Protein AF-A0A2V8MHD3-F1 (afdb_monomer_lite)

Secondary structure (DSSP, 8-state):
-HHHHHHHSHHHH-----------EEEEETTEEEEE-SSEEEEEEEPGGG---S-GGG-----SS--TTPPPEEEEEEEE---SSS--EEE-SS----------

Sequence (104 aa):
MLNAIKARYAAALGEIVSVRSAAISFKHEGKVYEVSSADAAINVEAMPNDLCCRMPNLVWYDPLVQLGQRKVGYTIKALYAGHVVADAWERAGENSAFYGSFSF

pLDDT: mean 72.55, std 13.89, range [39.78, 93.31]

Foldseek 3Di:
DVCCCVPVCCVVVPDDPDDDDFDWDWDDDDQWTWIDTPFWIWIWGFDPPQPPPPPPVPCPDDPSDDDDPDTATATQKIWGHPPPPDHTDIDHPDRDDDDDDDDD

Radius of gyration: 14.78 Å; chains: 1; bounding box: 35×29×35 Å

Structure (mmCIF, N/CA/C/O backbone):
data_AF-A0A2V8MHD3-F1
#
_entry.id   AF-A0A2V8MHD3-F1
#
loop_
_atom_site.group_PDB
_atom_site.id
_atom_site.type_symbol
_atom_site.label_atom_id
_atom_site.label_alt_id
_atom_site.label_comp_id
_atom_site.label_asym_id
_atom_site.label_entity_id
_atom_site.label_seq_id
_atom_site.pdbx_PDB_ins_code
_atom_site.Cartn_x
_atom_site.Cartn_y
_atom_site.Cartn_z
_atom_site.occupancy
_atom_site.B_iso_or_equiv
_atom_site.auth_seq_id
_atom_site.auth_comp_id
_atom_site.auth_asym_id
_atom_site.auth_atom_id
_atom_site.pdbx_PDB_model_num
ATOM 1 N N . MET A 1 1 ? -4.526 -14.040 -7.736 1.00 57.12 1 MET A N 1
ATOM 2 C CA . MET A 1 1 ? -4.159 -12.605 -7.680 1.00 57.12 1 MET A CA 1
ATOM 3 C C . MET A 1 1 ? -3.011 -12.251 -8.628 1.00 57.12 1 MET A C 1
ATOM 5 O O . MET A 1 1 ? -3.198 -11.389 -9.474 1.00 57.12 1 MET A O 1
ATOM 9 N N . LEU A 1 2 ? -1.878 -12.966 -8.586 1.00 61.47 2 LEU A N 1
ATOM 10 C CA . LEU A 1 2 ? -0.725 -12.746 -9.478 1.00 61.47 2 LEU A CA 1
ATOM 11 C C . LEU A 1 2 ? -1.069 -12.760 -10.985 1.00 61.47 2 LEU A C 1
ATOM 13 O O . LEU A 1 2 ? -0.624 -11.893 -11.732 1.00 61.47 2 LEU A O 1
ATOM 17 N N . ASN A 1 3 ? -1.918 -13.700 -11.417 1.00 58.34 3 ASN A N 1
ATOM 18 C CA . ASN A 1 3 ? -2.368 -13.783 -12.813 1.00 58.34 3 ASN A CA 1
ATOM 19 C C . ASN A 1 3 ? -3.200 -12.568 -13.247 1.00 58.34 3 ASN A C 1
ATOM 21 O O . ASN A 1 3 ? -3.116 -12.163 -14.398 1.00 58.34 3 ASN A O 1
ATOM 25 N N . ALA A 1 4 ? -3.962 -11.950 -12.338 1.00 61.81 4 ALA A N 1
ATOM 26 C CA . ALA A 1 4 ? -4.723 -10.743 -12.658 1.00 61.81 4 ALA A CA 1
ATOM 27 C C . ALA A 1 4 ? -3.786 -9.548 -12.895 1.00 61.81 4 ALA A C 1
ATOM 29 O O . ALA A 1 4 ? -3.974 -8.810 -13.855 1.00 61.81 4 ALA A O 1
ATOM 30 N N . ILE A 1 5 ? -2.734 -9.414 -12.080 1.00 66.69 5 ILE A N 1
ATOM 31 C CA . ILE A 1 5 ? -1.710 -8.370 -12.229 1.00 66.69 5 ILE A CA 1
ATOM 32 C C . ILE A 1 5 ? -0.990 -8.510 -13.579 1.00 66.69 5 ILE A C 1
ATOM 34 O O . ILE A 1 5 ? -0.912 -7.547 -14.336 1.00 66.69 5 ILE A O 1
ATOM 38 N N . LYS A 1 6 ? -0.534 -9.723 -13.917 1.00 66.56 6 LYS A N 1
ATOM 39 C CA . LYS A 1 6 ? 0.233 -9.975 -15.147 1.00 66.56 6 LYS A CA 1
ATOM 40 C C . LYS A 1 6 ? -0.605 -9.985 -16.429 1.00 66.56 6 LYS A C 1
ATOM 42 O O . LYS A 1 6 ? -0.103 -9.577 -17.463 1.00 66.56 6 LYS A O 1
ATOM 47 N N . ALA A 1 7 ? -1.850 -10.459 -16.396 1.00 65.19 7 ALA A N 1
ATOM 48 C CA . ALA A 1 7 ? -2.652 -10.611 -17.616 1.00 65.19 7 ALA A CA 1
ATOM 49 C C . ALA A 1 7 ? -3.600 -9.432 -17.875 1.00 65.19 7 ALA A C 1
ATOM 51 O O . ALA A 1 7 ? -3.857 -9.097 -19.026 1.00 65.19 7 ALA A O 1
ATOM 52 N N . ARG A 1 8 ? -4.140 -8.809 -16.820 1.00 68.25 8 ARG A N 1
ATOM 53 C CA . ARG A 1 8 ? -5.195 -7.791 -16.949 1.00 68.25 8 ARG A CA 1
ATOM 54 C C . ARG A 1 8 ? -4.671 -6.363 -16.830 1.00 68.25 8 ARG A C 1
ATOM 56 O O . ARG A 1 8 ? -5.273 -5.463 -17.401 1.00 68.25 8 ARG A O 1
ATOM 63 N N . TYR A 1 9 ? -3.556 -6.167 -16.124 1.00 71.31 9 TYR A N 1
ATOM 64 C CA . TYR A 1 9 ? -3.037 -4.833 -15.798 1.00 71.31 9 TYR A CA 1
ATOM 65 C C . TYR A 1 9 ? -1.596 -4.587 -16.251 1.00 71.31 9 TYR A C 1
ATOM 67 O O . TYR A 1 9 ? -1.069 -3.508 -15.997 1.00 71.31 9 TYR A O 1
ATOM 75 N N . ALA A 1 10 ? -0.968 -5.527 -16.966 1.00 71.25 10 ALA A N 1
ATOM 76 C CA . ALA A 1 10 ? 0.401 -5.358 -17.460 1.00 71.25 10 ALA A CA 1
ATOM 77 C C . ALA A 1 10 ? 0.577 -4.087 -18.307 1.00 71.25 10 ALA A C 1
ATOM 79 O O . ALA A 1 10 ? 1.561 -3.377 -18.139 1.00 71.25 10 ALA A O 1
ATOM 80 N N . ALA A 1 11 ? -0.408 -3.736 -19.141 1.00 72.62 11 ALA A N 1
ATOM 81 C CA . ALA A 1 11 ? -0.352 -2.512 -19.943 1.00 72.62 11 ALA A CA 1
ATOM 82 C C . ALA A 1 11 ? -0.302 -1.221 -19.097 1.00 72.62 11 ALA A C 1
ATOM 84 O O . ALA A 1 11 ? 0.285 -0.238 -19.534 1.00 72.62 11 ALA A O 1
ATOM 85 N N . ALA A 1 12 ? -0.892 -1.219 -17.895 1.00 72.19 12 ALA A N 1
ATOM 86 C CA . ALA A 1 12 ? -0.897 -0.065 -16.990 1.00 72.19 12 ALA A CA 1
ATOM 87 C C . ALA A 1 12 ? 0.320 -0.032 -16.049 1.00 72.19 12 ALA A C 1
ATOM 89 O O . ALA A 1 12 ? 0.700 1.031 -15.570 1.00 72.19 12 ALA A O 1
ATOM 90 N N . LEU A 1 13 ? 0.911 -1.195 -15.763 1.00 71.50 13 LEU A N 1
ATOM 91 C CA . LEU A 1 13 ? 2.036 -1.349 -14.837 1.00 71.50 13 LEU A CA 1
ATOM 92 C C . LEU A 1 13 ? 3.404 -1.321 -15.533 1.00 71.50 13 LEU A C 1
ATOM 94 O O . LEU A 1 13 ? 4.418 -1.159 -14.860 1.00 71.50 13 LEU A O 1
ATOM 98 N N . GLY A 1 14 ? 3.434 -1.482 -16.858 1.00 74.75 14 GLY A N 1
ATOM 99 C CA . GLY A 1 14 ? 4.669 -1.655 -17.613 1.00 74.75 14 GLY A CA 1
ATOM 100 C C . GLY A 1 14 ? 5.269 -3.052 -17.431 1.00 74.75 14 GLY A C 1
ATOM 101 O O . GLY A 1 14 ? 4.578 -4.020 -17.096 1.00 74.75 14 GLY A O 1
ATOM 102 N N . GLU A 1 15 ? 6.570 -3.175 -17.682 1.00 77.62 15 GLU A N 1
ATOM 103 C CA . GLU A 1 15 ? 7.281 -4.444 -17.536 1.00 77.62 15 GLU A CA 1
ATOM 104 C C . GLU A 1 15 ? 7.425 -4.832 -16.056 1.00 77.62 15 GLU A C 1
ATOM 106 O O . GLU A 1 15 ? 8.078 -4.154 -15.263 1.00 77.62 15 GLU A O 1
ATOM 111 N N . ILE A 1 16 ? 6.831 -5.964 -15.675 1.00 76.69 16 ILE A N 1
ATOM 112 C CA . ILE A 1 16 ? 6.969 -6.517 -14.325 1.00 76.69 16 ILE A CA 1
ATOM 113 C C . ILE A 1 16 ? 8.246 -7.356 -14.268 1.00 76.69 16 ILE A C 1
ATOM 115 O O . ILE A 1 16 ? 8.246 -8.533 -14.627 1.00 76.69 16 ILE A O 1
ATOM 119 N N . VAL A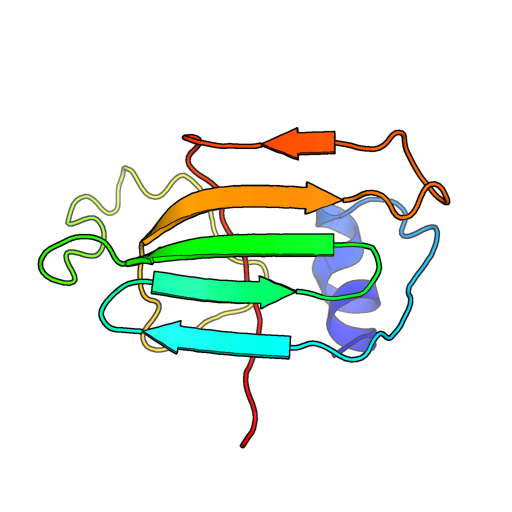 1 17 ? 9.318 -6.764 -13.756 1.00 75.88 17 VAL A N 1
ATOM 120 C CA . VAL A 1 17 ? 10.639 -7.410 -13.671 1.00 75.88 17 VAL A CA 1
ATOM 121 C C . VAL A 1 17 ? 10.783 -8.396 -12.500 1.00 75.88 17 VAL A C 1
ATOM 123 O O . VAL A 1 17 ? 11.619 -9.294 -12.540 1.00 75.88 17 VAL A O 1
ATOM 126 N N . SER A 1 18 ? 9.966 -8.281 -11.444 1.00 76.00 18 SER A N 1
ATOM 127 C CA . SER A 1 18 ? 9.962 -9.232 -10.321 1.00 76.00 18 SER A CA 1
ATOM 128 C C . SER A 1 18 ? 8.633 -9.218 -9.566 1.00 76.00 18 SER A C 1
ATOM 130 O O . SER A 1 18 ? 7.993 -8.176 -9.447 1.00 76.00 18 SER A O 1
ATOM 132 N N . VAL A 1 19 ? 8.228 -10.370 -9.018 1.00 78.06 19 VAL A N 1
ATOM 133 C CA . VAL A 1 19 ? 7.147 -10.446 -8.026 1.00 78.06 19 VAL A CA 1
ATOM 134 C C . VAL A 1 19 ? 7.571 -11.340 -6.875 1.00 78.06 19 VAL A C 1
ATOM 136 O O . VAL A 1 19 ? 8.101 -12.428 -7.093 1.00 78.06 19 VAL A O 1
ATOM 139 N N . ARG A 1 20 ? 7.318 -10.879 -5.650 1.00 77.56 20 ARG A N 1
ATOM 140 C CA . ARG A 1 20 ? 7.674 -11.571 -4.413 1.00 77.56 20 ARG A CA 1
ATOM 141 C C . ARG A 1 20 ? 6.456 -11.674 -3.512 1.00 77.56 20 ARG A C 1
ATOM 143 O O . ARG A 1 20 ? 5.605 -10.789 -3.504 1.00 77.56 20 ARG A O 1
ATOM 150 N N . SER A 1 21 ? 6.401 -12.755 -2.749 1.00 82.38 21 SER A N 1
ATOM 151 C CA . SER A 1 21 ? 5.456 -12.908 -1.651 1.00 82.38 21 SER A CA 1
ATOM 152 C C . SER A 1 21 ? 6.193 -12.642 -0.348 1.00 82.38 21 SER A C 1
ATOM 154 O O . SER A 1 21 ? 7.289 -13.159 -0.145 1.00 82.38 21 SER A O 1
ATOM 156 N N . ALA A 1 22 ? 5.592 -11.839 0.520 1.00 84.25 22 ALA A N 1
ATOM 157 C CA . ALA A 1 22 ? 6.104 -11.553 1.848 1.00 84.25 22 ALA A CA 1
ATOM 158 C C . ALA A 1 22 ? 4.963 -11.689 2.855 1.00 84.25 22 ALA A C 1
ATOM 160 O O . ALA A 1 22 ? 3.807 -11.406 2.530 1.00 84.25 22 ALA A O 1
ATOM 161 N N . ALA A 1 23 ? 5.294 -12.124 4.069 1.00 89.44 23 ALA A N 1
ATOM 162 C CA . ALA A 1 23 ? 4.365 -12.015 5.179 1.00 89.44 23 ALA A CA 1
ATOM 163 C C . ALA A 1 23 ? 4.111 -10.531 5.467 1.00 89.44 23 ALA A C 1
ATOM 165 O O . ALA A 1 23 ? 5.046 -9.723 5.443 1.00 89.44 23 ALA A O 1
ATOM 166 N N . ILE A 1 24 ? 2.850 -10.195 5.726 1.00 90.12 24 ILE A N 1
ATOM 167 C CA . ILE A 1 24 ? 2.454 -8.845 6.110 1.00 90.12 24 ILE A CA 1
ATOM 168 C C . ILE A 1 24 ? 1.983 -8.836 7.559 1.00 90.12 24 ILE A C 1
ATOM 170 O O . ILE A 1 24 ? 1.289 -9.751 8.004 1.00 90.12 24 ILE A O 1
ATOM 174 N N . SER A 1 25 ? 2.331 -7.774 8.268 1.00 93.31 25 SER A N 1
ATOM 175 C CA . SER A 1 25 ? 1.673 -7.374 9.503 1.00 93.31 25 SER A CA 1
ATOM 176 C C . SER A 1 25 ? 0.603 -6.355 9.150 1.00 93.31 25 SER A C 1
ATOM 178 O O . SER A 1 25 ? 0.867 -5.410 8.407 1.00 93.31 25 SER A O 1
ATOM 180 N N . PHE A 1 26 ? -0.602 -6.550 9.676 1.00 91.69 26 PHE A N 1
ATOM 181 C CA . PHE A 1 26 ? -1.707 -5.616 9.514 1.00 91.69 26 PHE A CA 1
ATOM 182 C C . PHE A 1 26 ? -2.215 -5.172 10.878 1.00 91.69 26 PHE A C 1
ATOM 184 O O . PHE A 1 26 ? -2.439 -5.998 11.765 1.00 91.69 26 PHE A O 1
ATOM 191 N N . LYS A 1 27 ? -2.422 -3.867 11.027 1.00 93.19 27 LYS A N 1
ATOM 192 C CA . LYS A 1 27 ? -2.970 -3.254 12.230 1.00 93.19 27 LYS A CA 1
ATOM 193 C C . LYS A 1 27 ? -3.991 -2.192 11.840 1.00 93.19 27 LYS A C 1
ATOM 195 O O . LYS A 1 27 ? -3.778 -1.428 10.904 1.00 93.19 27 LYS A O 1
ATOM 200 N N . HIS A 1 28 ? -5.102 -2.148 12.566 1.00 90.50 28 HIS A N 1
ATOM 201 C CA . HIS A 1 28 ? -6.138 -1.138 12.387 1.00 90.50 28 HIS A CA 1
ATOM 202 C C . HIS A 1 28 ? -6.567 -0.597 13.752 1.00 90.50 28 HIS A C 1
ATOM 204 O O . HIS A 1 28 ? -7.100 -1.340 14.575 1.00 90.50 28 HIS A O 1
ATOM 210 N N . GLU A 1 29 ? -6.327 0.693 13.986 1.00 90.38 29 GLU A N 1
ATOM 211 C CA . GLU A 1 29 ? -6.660 1.392 15.228 1.00 90.38 29 GLU A CA 1
ATOM 212 C C . GLU A 1 29 ? -7.418 2.684 14.923 1.00 90.38 29 GLU A C 1
ATOM 214 O O . GLU A 1 29 ? -6.879 3.651 14.384 1.00 90.38 29 GLU A O 1
ATOM 219 N N . GLY A 1 30 ? -8.703 2.706 15.280 1.00 89.44 30 GLY A N 1
ATOM 220 C CA . GLY A 1 30 ? -9.567 3.855 15.028 1.00 89.44 30 GLY A CA 1
ATOM 221 C C . GLY A 1 30 ? -9.728 4.128 13.532 1.00 89.44 30 GLY A C 1
ATOM 222 O O . GLY A 1 30 ? -10.507 3.458 12.861 1.00 89.44 30 GLY A O 1
ATOM 223 N N . LYS A 1 31 ? -9.028 5.149 13.031 1.00 85.19 31 LYS A N 1
ATOM 224 C CA . LYS A 1 31 ? -9.015 5.535 11.609 1.00 85.19 31 LYS A CA 1
ATOM 225 C C . LYS A 1 31 ? -7.723 5.153 10.895 1.00 85.19 31 LYS A C 1
ATOM 227 O O . LYS A 1 31 ? -7.650 5.314 9.680 1.00 85.19 31 LYS A O 1
ATOM 232 N N . VAL A 1 32 ? -6.725 4.675 11.628 1.00 88.31 32 VAL A N 1
ATOM 233 C CA . VAL A 1 32 ? -5.390 4.395 11.110 1.00 88.31 32 VAL A CA 1
ATOM 234 C C . VAL A 1 32 ? -5.302 2.931 10.698 1.00 88.31 32 VAL A C 1
ATOM 236 O O . VAL A 1 32 ? -5.664 2.039 11.465 1.00 88.31 32 VAL A O 1
ATOM 239 N N . TYR A 1 33 ? -4.814 2.694 9.486 1.00 89.25 33 TYR A N 1
ATOM 240 C CA . TYR A 1 33 ? -4.522 1.381 8.929 1.00 89.25 33 TYR A CA 1
ATOM 241 C C . TYR A 1 33 ? -3.029 1.314 8.632 1.00 89.25 33 TYR A C 1
ATOM 243 O O . TYR A 1 33 ? -2.493 2.123 7.876 1.00 89.25 33 TYR A O 1
ATOM 251 N N . GLU A 1 34 ? -2.373 0.307 9.184 1.00 91.06 34 GLU A N 1
ATOM 252 C CA . GLU A 1 34 ? -0.959 0.037 8.984 1.00 91.06 34 GL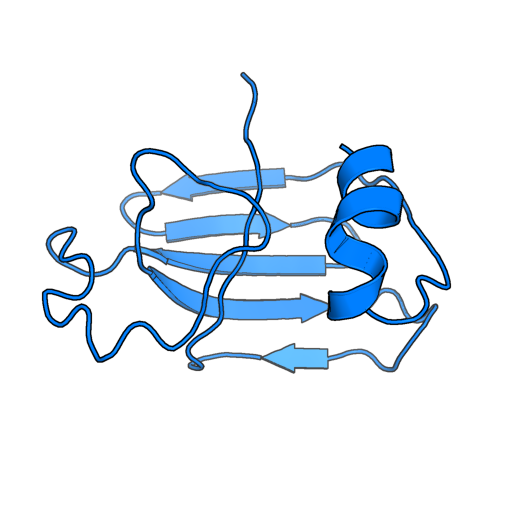U A CA 1
ATOM 253 C C . GLU A 1 34 ? -0.796 -1.340 8.354 1.00 91.06 34 GLU A C 1
ATOM 255 O O . GLU A 1 34 ? -1.316 -2.340 8.850 1.00 91.06 34 GLU A O 1
ATOM 260 N N . VAL A 1 35 ? -0.055 -1.389 7.253 1.00 90.94 35 VAL A N 1
ATOM 261 C CA . VAL A 1 35 ? 0.412 -2.624 6.631 1.00 90.94 35 VAL A CA 1
ATOM 262 C C . VAL A 1 35 ? 1.924 -2.530 6.528 1.00 90.94 35 VAL A C 1
ATOM 264 O O . VAL A 1 35 ? 2.458 -1.557 5.999 1.00 90.94 35 VAL A O 1
ATOM 267 N N . SER A 1 36 ? 2.632 -3.544 6.997 1.00 92.25 36 SER A N 1
ATOM 268 C CA . SER A 1 36 ? 4.085 -3.603 6.881 1.00 92.25 36 SER A CA 1
ATOM 269 C C . SER A 1 36 ? 4.566 -4.998 6.524 1.00 92.25 36 SER A C 1
ATOM 271 O O . SER A 1 36 ? 3.894 -6.001 6.740 1.00 92.25 36 SER A O 1
ATOM 273 N N . SER A 1 37 ? 5.748 -5.044 5.936 1.00 91.00 37 SER A N 1
ATOM 274 C CA . SER A 1 37 ? 6.531 -6.234 5.627 1.00 91.00 37 SER A CA 1
ATO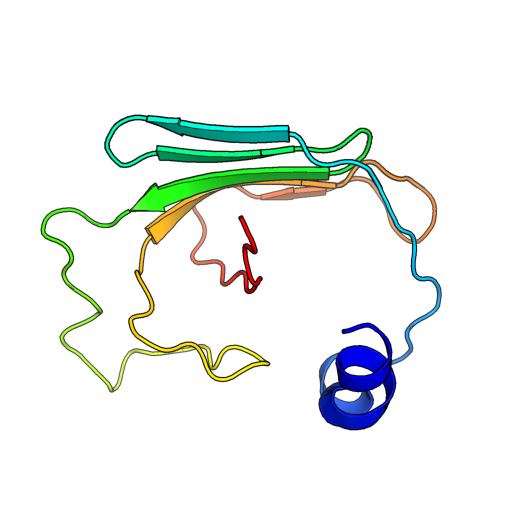M 275 C C . SER A 1 37 ? 8.002 -5.911 5.901 1.00 91.00 37 SER A C 1
ATOM 277 O O . SER A 1 37 ? 8.311 -4.805 6.348 1.00 91.00 37 SER A O 1
ATOM 279 N N . ALA A 1 38 ? 8.913 -6.844 5.620 1.00 89.50 38 ALA A N 1
ATOM 280 C CA . ALA A 1 38 ? 10.348 -6.609 5.798 1.00 89.50 38 ALA A CA 1
ATOM 281 C C . ALA A 1 38 ? 10.854 -5.379 5.017 1.00 89.50 38 ALA A C 1
ATOM 283 O O . ALA A 1 38 ? 11.614 -4.581 5.556 1.00 89.50 38 ALA A O 1
ATOM 284 N N . ASP A 1 39 ? 10.371 -5.200 3.784 1.00 89.50 39 ASP A N 1
ATOM 285 C CA . ASP A 1 39 ? 10.949 -4.245 2.832 1.00 89.50 39 ASP A CA 1
ATOM 286 C C . ASP A 1 39 ? 9.992 -3.115 2.435 1.00 89.50 39 ASP A C 1
ATOM 288 O O . ASP A 1 39 ? 10.356 -2.234 1.659 1.00 89.50 39 ASP A O 1
ATOM 292 N N . ALA A 1 40 ? 8.742 -3.152 2.891 1.00 88.81 40 ALA A N 1
ATOM 293 C CA . ALA A 1 40 ? 7.719 -2.193 2.493 1.00 88.81 40 ALA A CA 1
ATOM 294 C C . ALA A 1 40 ? 6.761 -1.923 3.642 1.00 88.81 40 ALA A C 1
ATOM 296 O O . ALA A 1 40 ? 6.358 -2.853 4.346 1.00 88.81 40 ALA A O 1
ATOM 297 N N . ALA A 1 41 ? 6.349 -0.670 3.790 1.00 90.81 41 ALA A N 1
ATOM 298 C CA . ALA A 1 41 ? 5.336 -0.291 4.758 1.00 90.81 41 ALA A CA 1
ATOM 299 C C . ALA A 1 41 ? 4.432 0.802 4.205 1.00 90.81 41 ALA A C 1
ATOM 301 O O . ALA A 1 41 ? 4.851 1.653 3.420 1.00 90.81 41 ALA A O 1
ATOM 302 N N . ILE A 1 42 ? 3.188 0.781 4.657 1.00 89.50 42 ILE A N 1
ATOM 303 C CA . ILE A 1 42 ? 2.203 1.809 4.399 1.00 89.50 42 ILE A CA 1
ATOM 304 C C . ILE A 1 42 ? 1.374 2.055 5.658 1.00 89.50 42 ILE A C 1
ATOM 306 O O . ILE A 1 42 ? 0.889 1.129 6.303 1.00 89.50 42 ILE A O 1
ATOM 310 N N . ASN A 1 43 ? 1.203 3.328 5.980 1.00 89.50 43 ASN A N 1
ATOM 311 C CA . ASN A 1 43 ? 0.311 3.839 6.997 1.00 89.50 43 ASN A CA 1
ATOM 312 C C . ASN A 1 43 ? -0.642 4.835 6.329 1.00 89.50 43 ASN A C 1
ATOM 314 O O . ASN A 1 43 ? -0.206 5.812 5.707 1.00 89.50 43 ASN A O 1
ATOM 318 N N . VAL A 1 44 ? -1.938 4.566 6.437 1.00 85.81 44 VAL A N 1
ATOM 319 C CA . VAL A 1 44 ? -2.996 5.438 5.934 1.00 85.81 44 VAL A CA 1
ATOM 320 C C . VAL A 1 44 ? -3.985 5.752 7.039 1.00 85.81 44 VAL A C 1
ATOM 322 O O . VAL A 1 44 ? -4.287 4.914 7.883 1.00 85.81 44 VAL A O 1
ATOM 325 N N . GLU A 1 45 ? -4.560 6.942 6.980 1.00 85.31 45 GLU A N 1
ATOM 326 C CA . GLU A 1 45 ? -5.667 7.323 7.845 1.00 85.31 45 GLU A CA 1
ATOM 327 C C . GLU A 1 45 ? -6.920 7.567 7.013 1.00 85.31 45 GLU A C 1
ATOM 329 O O . GLU A 1 45 ? -6.897 8.272 6.002 1.00 85.31 45 GLU A O 1
ATOM 334 N N . ALA A 1 46 ? -8.029 6.956 7.424 1.00 80.75 46 ALA A N 1
ATOM 335 C CA . ALA A 1 46 ? -9.324 7.166 6.803 1.00 80.75 46 ALA A CA 1
ATOM 336 C C . ALA A 1 46 ? -9.754 8.633 6.928 1.00 80.75 46 ALA A C 1
ATOM 338 O O . ALA A 1 46 ? -9.626 9.254 7.986 1.00 80.75 46 ALA A O 1
ATOM 339 N N . MET A 1 47 ? -10.330 9.173 5.851 1.00 76.06 47 MET A N 1
ATOM 340 C CA . MET A 1 47 ? -10.871 10.528 5.845 1.00 76.06 47 MET A CA 1
ATOM 341 C C . MET A 1 47 ? -11.881 10.724 6.987 1.00 76.06 47 MET A C 1
ATOM 343 O O . MET A 1 47 ? -12.739 9.862 7.218 1.00 76.06 47 MET A O 1
ATOM 347 N N . PRO A 1 48 ? -11.849 11.874 7.684 1.00 69.94 48 PRO A N 1
ATOM 348 C CA . PRO A 1 48 ? -12.893 12.222 8.631 1.00 69.94 48 PRO A CA 1
ATOM 349 C C . PRO A 1 48 ? -14.283 12.145 7.978 1.00 69.94 48 PRO A C 1
ATOM 351 O O . PRO A 1 48 ? -14.488 12.630 6.866 1.00 69.94 48 PRO A O 1
ATOM 354 N N . ASN A 1 49 ? -15.241 11.554 8.699 1.00 69.75 49 ASN A N 1
ATOM 355 C CA . ASN A 1 49 ? -16.654 11.425 8.318 1.00 69.75 49 ASN A CA 1
ATOM 356 C C . ASN A 1 49 ? -16.967 10.456 7.161 1.00 69.75 49 ASN A C 1
ATOM 358 O O . ASN A 1 49 ? -18.054 10.556 6.597 1.00 69.75 49 ASN A O 1
ATOM 362 N N . ASP A 1 50 ? -16.045 9.555 6.787 1.00 63.00 50 ASP A N 1
ATOM 363 C CA . ASP A 1 50 ? -16.227 8.598 5.676 1.00 63.00 50 ASP A CA 1
ATOM 364 C C . ASP A 1 50 ? -16.690 9.274 4.372 1.00 63.00 50 ASP A C 1
ATOM 366 O O . ASP A 1 50 ? -17.327 8.664 3.507 1.00 63.00 50 ASP A O 1
ATOM 370 N N . LEU A 1 51 ? -16.379 10.566 4.225 1.00 59.84 51 LEU A N 1
ATOM 371 C CA . LEU A 1 51 ? -16.720 11.344 3.051 1.00 59.84 51 LEU A CA 1
ATOM 372 C C . LEU A 1 51 ? -15.800 10.881 1.926 1.00 59.84 51 LEU A C 1
ATOM 374 O O . LEU A 1 51 ? -14.772 11.486 1.637 1.00 59.84 51 LEU A O 1
ATOM 378 N N . CYS A 1 52 ? -16.191 9.792 1.264 1.00 57.50 52 CYS A N 1
ATOM 379 C CA . CYS A 1 52 ? -15.779 9.548 -0.105 1.00 57.50 52 CYS A CA 1
ATOM 380 C C . CYS A 1 52 ? -16.018 10.852 -0.860 1.00 57.50 52 CYS A C 1
ATOM 382 O O . CYS A 1 52 ? -17.096 11.438 -0.734 1.00 57.50 52 CYS A O 1
ATOM 384 N N . CYS A 1 53 ? -15.003 11.313 -1.587 1.00 55.03 53 CYS A N 1
ATOM 385 C CA . CYS A 1 53 ? -15.007 12.542 -2.363 1.00 55.03 53 CYS A CA 1
ATOM 386 C C . CYS A 1 53 ? -16.398 12.777 -2.980 1.00 55.03 53 CYS A C 1
ATOM 388 O O . CYS A 1 53 ? -16.746 12.152 -3.979 1.00 55.03 53 CYS A O 1
ATOM 390 N N . ARG A 1 54 ? -17.210 13.673 -2.391 1.00 47.56 54 ARG A N 1
ATOM 391 C CA . ARG A 1 54 ? -18.543 14.067 -2.907 1.00 47.56 54 ARG A CA 1
ATOM 392 C C . ARG A 1 54 ? -18.455 14.820 -4.243 1.00 47.56 54 ARG A C 1
ATOM 394 O O . ARG A 1 54 ? -19.444 15.356 -4.727 1.00 47.56 54 ARG A O 1
ATOM 401 N N . MET A 1 55 ? -17.269 14.851 -4.840 1.00 48.03 55 MET A N 1
ATOM 402 C CA . MET A 1 55 ? -16.962 15.408 -6.142 1.00 48.03 55 MET A CA 1
ATOM 403 C C . MET A 1 55 ? -16.433 14.263 -7.018 1.00 48.03 55 MET A C 1
ATOM 405 O O . MET A 1 55 ? -15.223 14.040 -7.058 1.00 48.03 55 MET A O 1
ATOM 409 N N . PRO A 1 56 ? -17.318 13.520 -7.712 1.00 50.06 56 PRO A N 1
ATOM 410 C CA . PRO A 1 56 ? -16.937 12.451 -8.644 1.00 50.06 56 PRO A CA 1
ATOM 411 C C . PRO A 1 56 ? -15.909 12.919 -9.684 1.00 50.06 56 PRO A C 1
ATOM 413 O O . PRO A 1 56 ? -15.035 12.168 -10.097 1.00 50.06 56 PRO A O 1
ATOM 416 N N . ASN A 1 57 ? -15.978 14.202 -10.035 1.00 50.56 57 ASN A N 1
ATOM 417 C CA . ASN A 1 57 ? -15.134 14.892 -11.005 1.00 50.56 57 ASN A CA 1
ATOM 418 C C . ASN A 1 57 ? -13.682 15.095 -10.516 1.00 50.56 57 ASN A C 1
ATOM 420 O O . ASN A 1 57 ? -12.827 15.487 -11.303 1.00 50.56 57 ASN A O 1
ATOM 424 N N . LEU A 1 58 ? -13.409 14.886 -9.222 1.00 49.19 58 LEU A N 1
ATOM 425 C CA . LEU A 1 58 ? -12.080 15.007 -8.604 1.00 49.19 58 LEU A CA 1
ATOM 426 C C . LEU A 1 58 ? -11.476 13.644 -8.238 1.00 49.19 58 LEU A C 1
ATOM 428 O O . LEU A 1 58 ? -10.454 13.572 -7.557 1.00 49.19 58 LEU A O 1
ATOM 432 N N . VAL A 1 59 ? -12.100 12.547 -8.673 1.00 55.84 59 VAL A N 1
ATOM 433 C CA . VAL A 1 59 ? -11.499 11.217 -8.574 1.00 55.84 59 VAL A CA 1
ATOM 434 C C . VAL A 1 59 ? -10.410 11.124 -9.645 1.00 55.84 59 VAL A C 1
ATOM 436 O O . VAL A 1 59 ? -10.687 10.835 -10.803 1.00 55.84 59 VAL A O 1
ATOM 439 N N . TRP A 1 60 ? -9.167 11.416 -9.263 1.00 57.47 60 TRP A N 1
ATOM 440 C CA . TRP A 1 60 ? -8.012 11.410 -10.176 1.00 57.47 60 TRP A CA 1
ATOM 441 C C . TRP A 1 60 ? -7.344 10.038 -10.330 1.00 57.47 60 TRP A C 1
ATOM 443 O O . TRP A 1 60 ? -6.296 9.933 -10.960 1.00 57.47 60 TRP A O 1
ATOM 453 N N . TYR A 1 61 ? -7.922 8.987 -9.747 1.00 60.00 61 TYR A N 1
ATOM 454 C CA . TYR A 1 61 ? -7.388 7.633 -9.822 1.00 60.00 61 TYR A CA 1
ATOM 455 C C . TYR A 1 61 ? -8.511 6.596 -9.885 1.00 60.00 61 TYR A C 1
ATOM 457 O O . TYR A 1 61 ? -9.512 6.696 -9.172 1.00 60.00 61 TYR A O 1
ATOM 465 N N . ASP A 1 62 ? -8.319 5.575 -10.716 1.00 63.72 62 ASP A N 1
ATOM 466 C CA . ASP A 1 62 ? -9.174 4.391 -10.772 1.00 63.72 62 ASP A CA 1
ATOM 467 C C . ASP A 1 62 ? -8.359 3.196 -10.252 1.00 63.72 62 ASP A C 1
ATOM 469 O O . ASP A 1 62 ? -7.280 2.922 -10.791 1.00 63.72 62 ASP A O 1
ATOM 473 N N . PRO A 1 63 ? -8.771 2.528 -9.157 1.00 65.25 63 PRO A N 1
ATOM 474 C CA . PRO A 1 63 ? -8.047 1.365 -8.668 1.00 65.25 63 PRO A CA 1
ATOM 475 C C . PRO A 1 63 ? -8.010 0.280 -9.745 1.00 65.25 63 PRO A C 1
ATOM 477 O O . PRO A 1 63 ? -9.007 0.009 -10.408 1.00 65.25 63 PRO A O 1
ATOM 480 N N . LEU A 1 64 ? -6.866 -0.396 -9.872 1.00 64.75 64 LEU A N 1
ATOM 481 C CA . LEU A 1 64 ? -6.695 -1.442 -10.883 1.00 64.75 64 LEU A CA 1
ATOM 482 C C . LEU A 1 64 ? -7.736 -2.557 -10.739 1.00 64.75 64 LEU A C 1
ATOM 484 O O . LEU A 1 64 ? -8.124 -3.158 -11.726 1.00 64.75 64 LEU A O 1
ATOM 488 N N . VAL A 1 65 ? -8.244 -2.818 -9.536 1.00 66.62 65 VAL A N 1
ATOM 489 C CA . VAL A 1 65 ? -9.344 -3.761 -9.303 1.00 66.62 65 VAL A CA 1
ATOM 490 C C . VAL A 1 65 ? -10.592 -3.026 -8.827 1.00 66.62 65 VAL A C 1
ATOM 492 O O . VAL A 1 65 ? -10.499 -2.097 -8.026 1.00 66.62 65 VAL A O 1
ATOM 495 N N . GLN A 1 66 ? -11.773 -3.472 -9.268 1.00 69.50 66 GLN A N 1
ATOM 496 C CA . GLN A 1 66 ? -13.023 -2.966 -8.703 1.00 69.50 66 GLN A CA 1
ATOM 497 C C . GLN A 1 66 ? -13.119 -3.357 -7.227 1.00 69.50 66 GLN A C 1
ATOM 499 O O . GLN A 1 66 ? -13.059 -4.536 -6.878 1.00 69.50 66 GLN A O 1
ATOM 504 N N . LEU A 1 67 ? -13.282 -2.351 -6.370 1.00 67.25 67 LEU A N 1
ATOM 505 C CA . LEU A 1 67 ? -13.446 -2.515 -4.931 1.00 67.25 67 LEU A CA 1
ATOM 506 C C . LEU A 1 67 ? -14.861 -2.085 -4.537 1.00 67.25 67 LEU A C 1
ATOM 508 O O . LEU A 1 67 ? -15.237 -0.924 -4.711 1.00 67.25 67 LEU A O 1
ATOM 512 N N . GLY A 1 68 ? -15.641 -3.018 -3.989 1.00 66.38 68 GLY A N 1
ATOM 513 C CA . GLY A 1 68 ? -16.899 -2.692 -3.321 1.00 66.38 68 GLY A CA 1
ATOM 514 C C . GLY A 1 68 ? -16.632 -1.941 -2.015 1.00 66.38 68 GLY A C 1
ATOM 515 O O . GLY A 1 68 ? -15.663 -2.240 -1.325 1.00 66.38 68 GLY A O 1
ATOM 516 N N . GLN A 1 69 ? -17.477 -0.959 -1.684 1.00 68.75 69 GLN A N 1
ATOM 517 C CA . GLN A 1 69 ? -17.396 -0.190 -0.428 1.00 68.75 69 GLN A CA 1
ATOM 518 C C . GLN A 1 69 ? -16.017 0.441 -0.154 1.00 68.75 69 GLN A C 1
ATOM 520 O O . GLN A 1 69 ? -15.552 0.482 0.986 1.00 68.75 69 GLN A O 1
ATOM 525 N N . ARG A 1 70 ? -15.352 0.942 -1.205 1.00 69.75 70 ARG A N 1
ATOM 526 C CA . ARG A 1 70 ? -14.049 1.606 -1.075 1.00 69.75 70 ARG A CA 1
ATOM 527 C C . ARG A 1 70 ? -14.102 2.738 -0.042 1.00 69.75 70 ARG A C 1
ATOM 529 O O . ARG A 1 70 ? -15.002 3.578 -0.080 1.00 69.75 70 ARG A O 1
ATOM 536 N N . LYS A 1 71 ? -13.106 2.775 0.842 1.00 68.12 71 LYS A N 1
ATOM 537 C CA . LYS A 1 71 ? -12.865 3.891 1.760 1.00 68.12 71 LYS A CA 1
ATOM 538 C C . LYS A 1 71 ? -11.747 4.765 1.213 1.00 68.12 71 LYS A C 1
ATOM 540 O O . LYS A 1 71 ? -10.797 4.257 0.624 1.00 68.12 71 LYS A O 1
ATOM 545 N N . VAL A 1 72 ? -11.882 6.074 1.400 1.00 72.44 72 VAL A N 1
ATOM 546 C CA . VAL A 1 72 ? -10.859 7.052 1.018 1.00 72.44 72 VAL A CA 1
ATOM 547 C C . VAL A 1 72 ? -10.107 7.469 2.275 1.00 72.44 72 VAL A C 1
ATOM 549 O O . VAL A 1 72 ? -10.714 7.720 3.317 1.00 72.44 72 VAL A O 1
ATOM 552 N N . GLY A 1 73 ? -8.789 7.537 2.172 1.00 75.31 73 GLY A N 1
ATOM 553 C CA . GLY A 1 73 ? -7.904 7.998 3.230 1.00 75.31 73 GLY A CA 1
ATOM 554 C C . GLY A 1 73 ? -6.726 8.765 2.649 1.00 75.31 73 GLY A C 1
ATOM 555 O O . GLY A 1 73 ? -6.587 8.859 1.429 1.00 75.31 73 GLY A O 1
ATOM 556 N N . TYR A 1 74 ? -5.889 9.310 3.521 1.00 74.88 74 TYR A N 1
ATOM 557 C CA . TYR A 1 74 ? -4.626 9.935 3.145 1.00 74.88 74 TYR A CA 1
ATOM 558 C C . TYR A 1 74 ? -3.449 9.084 3.603 1.00 74.88 74 TYR A C 1
ATOM 560 O O . TYR A 1 74 ? -3.526 8.351 4.589 1.00 74.88 74 TYR A O 1
ATOM 568 N N . THR A 1 75 ? -2.348 9.179 2.863 1.00 81.12 75 THR A N 1
ATOM 569 C CA . THR A 1 75 ? -1.120 8.460 3.200 1.00 81.12 75 THR A CA 1
ATOM 570 C C . THR A 1 75 ? -0.347 9.244 4.246 1.00 81.12 75 THR A C 1
ATOM 572 O O . THR A 1 75 ? 0.147 10.337 3.972 1.00 81.12 75 THR A O 1
ATOM 575 N N . ILE A 1 76 ? -0.233 8.668 5.442 1.00 84.50 76 ILE 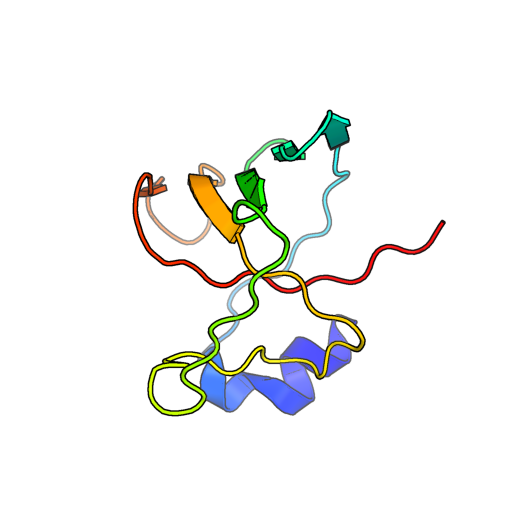A N 1
ATOM 576 C CA . ILE A 1 76 ? 0.663 9.167 6.487 1.00 84.50 76 ILE A CA 1
ATOM 577 C C . ILE A 1 76 ? 2.098 8.832 6.089 1.00 84.50 76 ILE A C 1
ATOM 579 O O . ILE A 1 76 ? 2.968 9.698 6.108 1.00 84.50 76 ILE A O 1
ATOM 583 N N . LYS A 1 77 ? 2.334 7.579 5.689 1.00 85.31 77 LYS A N 1
ATOM 584 C CA . LYS A 1 77 ? 3.646 7.096 5.265 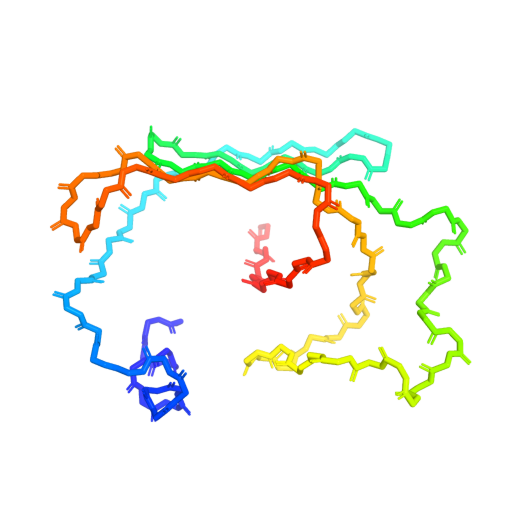1.00 85.31 77 LYS A CA 1
ATOM 585 C C . LYS A 1 77 ? 3.497 5.967 4.255 1.00 85.31 77 LYS A C 1
ATOM 587 O O . LYS A 1 77 ? 2.704 5.063 4.474 1.00 85.31 77 LYS A O 1
ATOM 592 N N . ALA A 1 78 ? 4.284 5.971 3.192 1.00 87.62 78 ALA A N 1
ATOM 593 C CA . ALA A 1 78 ? 4.468 4.836 2.299 1.00 87.62 78 ALA A CA 1
ATOM 594 C C . ALA A 1 78 ? 5.951 4.724 1.960 1.00 87.62 78 ALA A C 1
ATOM 596 O O . ALA A 1 78 ? 6.571 5.718 1.595 1.00 87.62 78 ALA A O 1
ATOM 597 N N . LEU A 1 79 ? 6.528 3.536 2.090 1.00 88.75 79 LEU A N 1
ATOM 598 C CA . LEU A 1 79 ? 7.945 3.324 1.825 1.00 88.75 79 LEU A CA 1
ATOM 599 C C . LEU A 1 79 ? 8.216 1.963 1.202 1.00 88.75 79 LEU A C 1
ATOM 601 O O . LEU A 1 79 ? 7.483 0.994 1.421 1.00 88.75 79 LEU A O 1
ATOM 605 N N . TYR A 1 80 ? 9.337 1.902 0.498 1.00 87.19 80 TYR A N 1
ATOM 606 C CA . TYR A 1 80 ? 9.946 0.681 0.002 1.00 87.19 80 TYR A CA 1
ATOM 607 C C . TYR A 1 80 ? 11.464 0.773 0.149 1.00 87.19 80 TYR A C 1
ATOM 609 O O . TYR A 1 80 ? 12.070 1.764 -0.247 1.00 87.19 80 TYR A O 1
ATOM 617 N N . ALA A 1 81 ? 12.075 -0.279 0.683 1.00 85.94 81 ALA A N 1
ATOM 618 C CA . ALA A 1 81 ? 13.512 -0.412 0.902 1.00 85.94 81 ALA A CA 1
ATOM 619 C C . ALA A 1 81 ? 14.022 -1.808 0.494 1.00 85.94 81 ALA A C 1
ATOM 621 O O . ALA A 1 81 ? 14.979 -2.322 1.057 1.00 85.94 81 ALA A O 1
ATOM 622 N N . GLY A 1 82 ? 13.381 -2.451 -0.488 1.00 76.12 82 GLY A N 1
ATOM 623 C CA . GLY A 1 82 ? 13.751 -3.808 -0.910 1.00 76.12 82 GLY A CA 1
ATOM 624 C C . GLY A 1 82 ? 14.977 -3.896 -1.822 1.00 76.12 82 GLY A C 1
ATOM 625 O O . GLY A 1 82 ? 15.392 -5.004 -2.135 1.00 76.12 82 GLY A O 1
ATOM 626 N N . HIS A 1 83 ? 15.532 -2.763 -2.279 1.00 69.81 83 HIS A N 1
ATOM 627 C CA . HIS A 1 83 ? 16.800 -2.619 -3.028 1.00 69.81 83 HIS A CA 1
ATOM 628 C C . HIS A 1 83 ? 17.010 -3.506 -4.278 1.00 69.81 83 HIS A C 1
ATOM 630 O O . HIS A 1 83 ? 18.115 -3.578 -4.807 1.00 69.81 83 HIS A O 1
ATOM 636 N N . VAL A 1 84 ? 15.981 -4.192 -4.780 1.00 62.56 84 VAL A N 1
ATOM 637 C CA . VAL A 1 84 ? 16.128 -5.163 -5.885 1.00 62.56 84 VAL A CA 1
ATOM 638 C C . VAL A 1 84 ? 15.876 -4.534 -7.251 1.00 62.56 84 VAL A C 1
ATOM 640 O O . VAL A 1 84 ? 16.416 -5.002 -8.248 1.00 62.56 84 VAL A O 1
ATOM 643 N N . VAL A 1 85 ? 15.020 -3.514 -7.312 1.00 60.72 85 VAL A N 1
ATOM 644 C CA . VAL A 1 85 ? 14.461 -3.010 -8.578 1.00 60.72 85 VAL A CA 1
ATOM 645 C C . VAL A 1 85 ? 14.606 -1.499 -8.747 1.00 60.72 85 VAL A C 1
ATOM 647 O O . VAL A 1 85 ? 14.516 -0.988 -9.857 1.00 60.72 85 VAL A O 1
ATOM 650 N N . ALA A 1 86 ? 14.802 -0.788 -7.641 1.00 64.81 86 ALA A N 1
ATOM 651 C CA . ALA A 1 86 ? 14.935 0.656 -7.583 1.00 64.81 86 ALA A CA 1
ATOM 652 C C . ALA A 1 86 ? 15.585 1.047 -6.252 1.00 64.81 86 ALA A C 1
ATOM 654 O O . ALA A 1 86 ? 15.657 0.232 -5.321 1.00 64.81 86 ALA A O 1
ATOM 655 N N . ASP A 1 87 ? 16.004 2.306 -6.169 1.00 79.19 87 ASP A N 1
ATOM 656 C CA . ASP A 1 87 ? 16.415 2.924 -4.9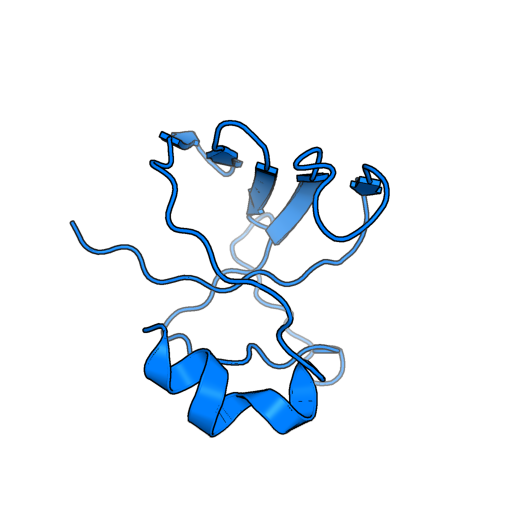17 1.00 79.19 87 ASP A CA 1
ATOM 657 C C . ASP A 1 87 ? 15.284 2.883 -3.884 1.00 79.19 87 ASP A C 1
ATOM 659 O O . ASP A 1 87 ? 14.092 2.840 -4.218 1.00 79.19 87 ASP A O 1
ATOM 663 N N . ALA A 1 88 ? 15.671 2.890 -2.609 1.00 83.44 88 ALA A N 1
ATOM 664 C CA . ALA A 1 88 ? 14.708 3.036 -1.534 1.00 83.44 88 ALA A CA 1
ATOM 665 C C . ALA A 1 88 ? 13.976 4.376 -1.678 1.00 83.44 88 ALA A C 1
ATOM 667 O O . ALA A 1 88 ? 14.580 5.400 -2.002 1.00 83.44 88 ALA A O 1
ATOM 668 N N . TRP A 1 89 ? 12.673 4.372 -1.421 1.00 85.69 89 TRP A N 1
ATOM 669 C CA . TRP A 1 89 ? 11.850 5.569 -1.494 1.00 85.69 89 TRP A CA 1
ATOM 670 C C . TRP A 1 89 ? 10.885 5.641 -0.320 1.00 85.69 89 TRP A C 1
ATOM 672 O O . TRP A 1 89 ? 10.454 4.629 0.234 1.00 85.69 89 TRP A O 1
ATOM 682 N N . GLU A 1 90 ? 10.527 6.870 0.030 1.00 84.62 90 GLU A N 1
ATOM 683 C CA . GLU A 1 90 ? 9.526 7.195 1.033 1.00 84.62 90 GLU A CA 1
ATOM 684 C C . GLU A 1 90 ? 8.654 8.333 0.496 1.00 84.62 90 GLU A C 1
ATOM 686 O O . GLU A 1 90 ? 9.151 9.278 -0.115 1.00 84.62 90 GLU A O 1
ATOM 691 N N . ARG A 1 91 ? 7.344 8.221 0.702 1.00 80.94 91 ARG A N 1
ATOM 692 C CA . ARG A 1 91 ? 6.344 9.236 0.380 1.00 80.94 91 ARG A CA 1
ATOM 693 C C . ARG A 1 91 ? 5.439 9.443 1.585 1.00 80.94 91 ARG A C 1
ATOM 695 O O . ARG A 1 91 ? 4.986 8.479 2.201 1.00 80.94 91 ARG A O 1
ATOM 702 N N . ALA A 1 92 ? 5.160 10.696 1.911 1.00 79.56 92 ALA A N 1
ATOM 703 C CA . ALA A 1 92 ? 4.306 11.085 3.026 1.00 79.56 92 ALA A CA 1
ATOM 704 C C . ALA A 1 92 ? 3.538 12.357 2.658 1.00 79.56 92 ALA A C 1
ATOM 706 O O . ALA A 1 92 ? 4.060 13.202 1.935 1.00 79.56 92 ALA A O 1
ATOM 707 N N . GLY A 1 93 ? 2.300 12.496 3.139 1.00 66.12 93 GLY A N 1
ATOM 708 C CA . GLY A 1 93 ? 1.500 13.706 2.911 1.00 66.12 93 GLY A CA 1
ATOM 709 C C . GLY A 1 93 ? 1.008 13.901 1.469 1.00 66.12 93 GLY A C 1
ATOM 710 O O . GLY A 1 93 ? 0.546 14.987 1.129 1.00 66.12 93 GLY A O 1
ATOM 711 N N . GLU A 1 94 ? 1.080 12.868 0.626 1.00 66.19 94 GLU A N 1
ATOM 712 C CA . GLU A 1 94 ? 0.609 12.893 -0.763 1.00 66.19 94 GLU A CA 1
ATOM 713 C C . GLU A 1 94 ? -0.685 12.083 -0.942 1.00 66.19 94 GLU A C 1
ATOM 715 O O . GLU A 1 94 ? -0.900 11.050 -0.294 1.00 66.19 94 GLU A O 1
ATOM 720 N N . ASN A 1 95 ? -1.527 12.506 -1.891 1.00 57.69 95 ASN A N 1
ATOM 721 C CA . ASN A 1 95 ? -2.654 11.698 -2.355 1.00 57.69 95 ASN A CA 1
ATOM 722 C C . ASN A 1 95 ? -2.116 10.464 -3.085 1.00 57.69 95 ASN A C 1
ATOM 724 O O . ASN A 1 95 ? -1.600 10.569 -4.194 1.00 57.69 95 ASN A O 1
ATOM 728 N N . SER A 1 96 ? -2.261 9.295 -2.468 1.00 57.38 96 SER A N 1
ATOM 729 C CA . SER A 1 96 ? -1.820 8.020 -3.034 1.00 57.38 96 SER A CA 1
ATOM 730 C C . SER A 1 96 ? -2.969 7.018 -3.013 1.00 57.38 96 SER A C 1
ATOM 732 O O . SER A 1 96 ? -3.818 7.055 -2.121 1.00 57.38 96 SER A O 1
ATOM 734 N N . ALA A 1 97 ? -3.003 6.121 -3.997 1.00 53.38 97 ALA A N 1
ATOM 735 C CA . ALA A 1 97 ? -4.016 5.080 -4.100 1.00 53.38 97 ALA A CA 1
ATOM 736 C C . ALA A 1 97 ? -3.366 3.706 -3.950 1.00 53.38 97 ALA A C 1
ATOM 738 O O . ALA A 1 97 ? -2.436 3.364 -4.679 1.00 53.38 97 ALA A O 1
ATOM 739 N N . PHE A 1 98 ? -3.895 2.907 -3.028 1.00 57.22 98 PHE A N 1
ATOM 740 C CA . PHE A 1 98 ? -3.457 1.537 -2.796 1.00 57.22 98 PHE A CA 1
ATOM 741 C C . PHE A 1 98 ? -4.661 0.608 -2.876 1.00 57.22 98 PHE A C 1
ATOM 743 O O . PHE A 1 98 ? -5.762 0.958 -2.450 1.00 57.22 98 PHE A O 1
ATOM 750 N N . TYR A 1 99 ? -4.459 -0.573 -3.449 1.00 55.44 99 TYR A N 1
ATOM 751 C CA . TYR A 1 99 ? -5.505 -1.572 -3.615 1.00 55.44 99 TYR A CA 1
ATOM 752 C C . TYR A 1 99 ? -5.013 -2.927 -3.109 1.00 55.44 99 TYR A C 1
ATOM 754 O O . TYR A 1 99 ? -3.869 -3.320 -3.324 1.00 55.44 99 TYR A O 1
ATOM 762 N N . GLY A 1 100 ? -5.903 -3.648 -2.438 1.00 49.78 100 GLY A N 1
ATOM 763 C CA . GLY A 1 100 ? -5.649 -4.975 -1.896 1.00 49.78 100 GLY A CA 1
ATOM 764 C C . GLY A 1 100 ? -6.960 -5.613 -1.454 1.00 49.78 100 GLY A C 1
ATOM 765 O O . GLY A 1 100 ? -7.956 -4.919 -1.254 1.00 49.78 100 GLY A O 1
ATOM 766 N N . SER A 1 101 ? -6.977 -6.936 -1.330 1.00 47.59 101 SER A N 1
ATOM 767 C CA . SER A 1 101 ? -8.093 -7.665 -0.727 1.00 47.59 101 SER A CA 1
ATOM 768 C C . SER A 1 101 ? -7.614 -8.319 0.558 1.00 47.59 101 SER A C 1
ATOM 770 O O . SER A 1 101 ? -6.615 -9.038 0.532 1.00 47.59 101 SER A O 1
ATOM 772 N N . PHE A 1 102 ? -8.344 -8.115 1.649 1.00 47.88 102 PHE A N 1
ATOM 773 C CA . PHE A 1 102 ? -8.154 -8.871 2.881 1.00 47.88 102 PHE A CA 1
ATOM 774 C C . PHE A 1 102 ? -9.086 -10.088 2.847 1.00 47.88 102 PHE A C 1
ATOM 776 O O . PHE A 1 102 ? -10.276 -9.934 2.577 1.00 47.88 102 PHE A O 1
ATOM 783 N N . SER A 1 103 ? -8.556 -11.288 3.090 1.00 43.25 103 SER A N 1
ATOM 784 C CA . SER A 1 103 ? -9.368 -12.465 3.421 1.00 43.25 103 SER A CA 1
ATOM 785 C C . SER A 1 103 ? -9.058 -12.864 4.856 1.00 43.25 103 SER A C 1
ATOM 787 O O . SER A 1 103 ? -7.883 -13.041 5.183 1.00 43.25 103 SER A O 1
ATOM 789 N N . PHE A 1 104 ? -10.098 -12.962 5.679 1.00 39.78 104 PHE A N 1
ATOM 790 C CA . PHE A 1 104 ? -10.027 -13.483 7.042 1.00 39.78 104 PHE A CA 1
ATOM 791 C C . PHE A 1 104 ? -10.103 -15.008 7.027 1.00 39.78 104 PHE A C 1
ATOM 793 O O . PHE A 1 104 ? -10.849 -15.536 6.168 1.00 39.78 104 PHE A O 1
#